Protein AF-A0A2H6GJG3-F1 (afdb_mo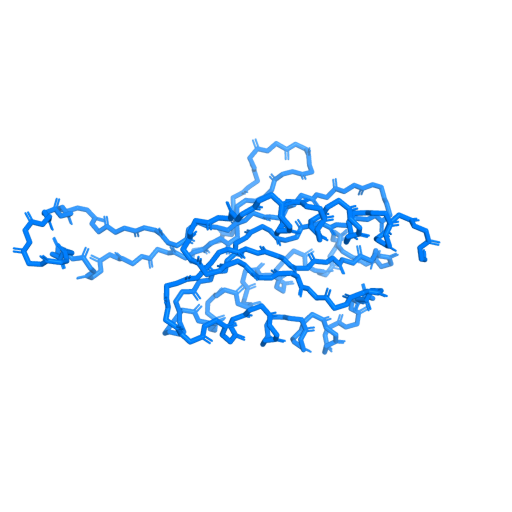nomer)

Sequence (133 aa):
MSTVNMAPGLHWVGALDPDLRTFDLIMNAPHGTTYNSYLVEGKKECALIETVKAGFTESYMENLSSLATIKLRGKKAVVFGSYGWSGEAVKLVEERLKGIKIKIPAEGFRAQLFPTEADLENCRELGAKLVEA

pLDDT: mean 89.77, std 7.45, range [55.19, 97.0]

Structure (mmCIF, N/CA/C/O backbone):
data_AF-A0A2H6GJG3-F1
#
_entry.id   AF-A0A2H6GJG3-F1
#
loop_
_atom_site.group_PDB
_atom_site.id
_atom_site.type_symbol
_atom_site.label_atom_id
_atom_site.label_alt_id
_atom_site.label_comp_id
_atom_site.label_asym_id
_atom_site.label_entity_id
_atom_site.label_seq_id
_atom_site.pdbx_PDB_ins_code
_atom_site.Cartn_x
_atom_site.Cartn_y
_atom_site.Cartn_z
_atom_site.occupancy
_atom_site.B_iso_or_equiv
_atom_site.auth_seq_id
_atom_site.auth_comp_id
_atom_site.auth_asym_id
_atom_site.auth_atom_id
_atom_site.pdbx_PDB_model_num
ATOM 1 N N . MET A 1 1 ? -7.347 1.693 -15.188 1.00 55.19 1 MET A N 1
ATOM 2 C CA . MET A 1 1 ? -8.108 0.443 -14.958 1.00 55.19 1 MET A CA 1
ATOM 3 C C . MET A 1 1 ? -8.621 0.475 -13.539 1.00 55.19 1 MET A C 1
ATOM 5 O O . MET A 1 1 ? -7.872 0.889 -12.670 1.00 55.19 1 MET A O 1
ATOM 9 N N . SER A 1 2 ? -9.877 0.085 -13.340 1.00 71.19 2 SER A N 1
ATOM 10 C CA . SER A 1 2 ? -10.540 0.038 -12.039 1.00 71.19 2 SER A CA 1
ATOM 11 C C . SER A 1 2 ? -9.918 -1.022 -11.131 1.00 71.19 2 SER A C 1
ATOM 13 O O . SER A 1 2 ? -9.499 -2.078 -11.603 1.00 71.19 2 SER A O 1
ATOM 15 N N . THR A 1 3 ? -9.908 -0.742 -9.833 1.00 86.56 3 THR A N 1
ATOM 16 C CA . THR A 1 3 ? -9.592 -1.697 -8.764 1.00 86.56 3 THR A CA 1
ATOM 17 C C . THR A 1 3 ? -10.301 -3.041 -8.963 1.00 86.56 3 THR A C 1
ATOM 19 O O . THR A 1 3 ? -11.403 -3.105 -9.515 1.00 86.56 3 THR A O 1
ATOM 22 N N . VAL A 1 4 ? -9.681 -4.134 -8.510 1.00 92.12 4 VAL A N 1
ATOM 23 C CA . VAL A 1 4 ? -10.273 -5.480 -8.608 1.00 92.12 4 VAL A CA 1
ATOM 24 C C . VAL A 1 4 ? -10.739 -5.921 -7.229 1.00 92.12 4 VAL A C 1
ATOM 26 O O . VAL A 1 4 ? -9.959 -5.977 -6.281 1.00 92.12 4 VAL A O 1
ATOM 29 N N . ASN A 1 5 ? -12.025 -6.244 -7.112 1.00 92.38 5 ASN A N 1
ATOM 30 C CA . ASN A 1 5 ? -12.601 -6.814 -5.899 1.00 92.38 5 ASN A CA 1
ATOM 31 C C . ASN A 1 5 ? -12.369 -8.330 -5.922 1.00 92.38 5 ASN A C 1
ATOM 33 O O . ASN A 1 5 ? -13.032 -9.046 -6.669 1.00 92.38 5 ASN A O 1
ATOM 37 N N . MET A 1 6 ? -11.368 -8.791 -5.174 1.00 93.25 6 MET A N 1
ATOM 38 C CA . MET A 1 6 ? -10.905 -10.181 -5.230 1.00 93.25 6 MET A CA 1
ATOM 39 C C . MET A 1 6 ? -11.753 -11.085 -4.340 1.00 93.25 6 MET A C 1
ATOM 41 O O . MET A 1 6 ? -12.067 -12.213 -4.707 1.00 93.25 6 MET A O 1
ATOM 45 N N . ALA A 1 7 ? -12.111 -10.579 -3.163 1.00 94.19 7 ALA A N 1
ATOM 46 C CA . ALA A 1 7 ? -12.947 -11.252 -2.182 1.00 94.19 7 ALA A CA 1
ATOM 47 C C . ALA A 1 7 ? -13.572 -10.207 -1.240 1.00 94.19 7 ALA A C 1
ATOM 49 O O . ALA A 1 7 ? -13.130 -9.053 -1.224 1.00 94.19 7 ALA A O 1
ATOM 50 N N . PRO A 1 8 ? -14.572 -10.573 -0.417 1.00 91.44 8 PRO A N 1
ATOM 51 C CA . PRO A 1 8 ? -15.077 -9.682 0.620 1.00 91.44 8 PRO A CA 1
ATOM 52 C C . PRO A 1 8 ? -13.944 -9.145 1.507 1.00 91.44 8 PRO A C 1
ATOM 54 O O . PRO A 1 8 ? -13.288 -9.900 2.217 1.00 91.44 8 PRO A O 1
ATOM 57 N N . GLY A 1 9 ? -13.720 -7.831 1.440 1.00 91.50 9 GLY A N 1
ATOM 58 C CA . GLY A 1 9 ? -12.680 -7.136 2.198 1.00 91.50 9 GLY A CA 1
ATOM 59 C C . GLY A 1 9 ? -11.261 -7.256 1.630 1.00 91.50 9 GLY A C 1
ATOM 60 O O . GLY A 1 9 ? -10.318 -6.851 2.300 1.00 91.50 9 GLY A O 1
ATOM 61 N N . LEU A 1 10 ? -11.081 -7.782 0.415 1.00 94.19 10 LEU A N 1
ATOM 62 C CA . LEU A 1 10 ? -9.785 -7.852 -0.262 1.00 94.19 10 LEU A CA 1
ATOM 63 C C . LEU A 1 10 ? -9.873 -7.225 -1.652 1.00 94.19 10 LEU A C 1
ATOM 65 O O . LEU A 1 10 ? -10.602 -7.699 -2.530 1.00 94.19 10 LEU A O 1
ATOM 69 N N . HIS A 1 11 ? -9.077 -6.183 -1.862 1.00 93.81 11 HIS A N 1
ATOM 70 C CA . HIS A 1 11 ? -9.074 -5.409 -3.093 1.00 93.81 11 HIS A CA 1
ATOM 71 C C . HIS A 1 11 ? -7.656 -5.270 -3.639 1.00 93.81 11 HIS A C 1
ATOM 73 O O . HIS A 1 11 ? -6.759 -4.850 -2.914 1.00 93.81 11 HIS A O 1
ATOM 79 N N . TRP A 1 12 ? -7.459 -5.552 -4.925 1.00 94.88 12 TRP A N 1
ATOM 80 C CA . TRP A 1 12 ? -6.248 -5.137 -5.627 1.00 94.88 12 TRP A CA 1
ATOM 81 C C . TRP A 1 12 ? -6.393 -3.678 -6.060 1.00 94.88 12 TRP A C 1
ATOM 83 O O . TRP A 1 12 ? -7.383 -3.295 -6.695 1.00 94.88 12 TRP A O 1
ATOM 93 N N . VAL A 1 13 ? -5.400 -2.875 -5.698 1.00 93.81 13 VAL A N 1
ATOM 94 C CA . VAL A 1 13 ? -5.337 -1.425 -5.934 1.00 93.81 13 VAL A CA 1
ATOM 95 C C . VAL A 1 13 ? -4.072 -1.005 -6.674 1.00 93.81 13 VAL A C 1
ATOM 97 O O . VAL A 1 13 ? -3.861 0.185 -6.869 1.00 93.81 13 VAL A O 1
ATOM 100 N N . GLY A 1 14 ? -3.252 -1.972 -7.088 1.00 94.31 14 GLY A N 1
ATOM 101 C CA . GLY A 1 14 ? -1.972 -1.754 -7.750 1.00 94.31 14 GLY A CA 1
ATOM 102 C C . GLY A 1 14 ? -2.051 -1.069 -9.117 1.00 94.31 14 GLY A C 1
ATOM 103 O O . GLY A 1 14 ? -3.078 -0.534 -9.536 1.00 94.31 14 GLY A O 1
ATOM 104 N N . ALA A 1 15 ? -0.929 -1.097 -9.829 1.00 94.25 15 ALA A N 1
ATOM 105 C CA . ALA A 1 15 ? -0.796 -0.495 -11.150 1.00 94.25 15 ALA A CA 1
ATOM 106 C C . ALA A 1 15 ? -0.237 -1.494 -12.166 1.00 94.25 15 ALA A C 1
ATOM 108 O O . ALA A 1 15 ? 0.575 -2.356 -11.829 1.00 94.25 15 ALA A O 1
ATOM 109 N N . LEU A 1 16 ? -0.664 -1.354 -13.420 1.00 92.62 16 LEU A N 1
ATOM 110 C CA . LEU A 1 16 ? -0.104 -2.097 -14.546 1.00 92.62 16 LEU A CA 1
ATOM 111 C C . LEU A 1 16 ? 1.019 -1.282 -15.181 1.00 92.62 16 LEU A C 1
ATOM 113 O O . LEU A 1 16 ? 0.817 -0.104 -15.462 1.00 92.62 16 LEU A O 1
ATOM 117 N N . ASP A 1 17 ? 2.145 -1.927 -15.465 1.00 93.06 17 ASP A N 1
ATOM 118 C CA . ASP A 1 17 ? 3.256 -1.374 -16.238 1.00 93.06 17 ASP A CA 1
ATOM 119 C C . ASP A 1 17 ? 3.441 -2.215 -17.512 1.00 93.06 17 ASP A C 1
ATOM 121 O O . ASP A 1 17 ? 4.257 -3.145 -17.546 1.00 93.06 17 ASP A O 1
ATOM 125 N N . PRO A 1 18 ? 2.633 -1.960 -18.560 1.00 91.31 18 PRO A N 1
ATOM 126 C CA . PRO A 1 18 ? 2.770 -2.668 -19.823 1.00 91.31 18 PRO A CA 1
ATOM 127 C C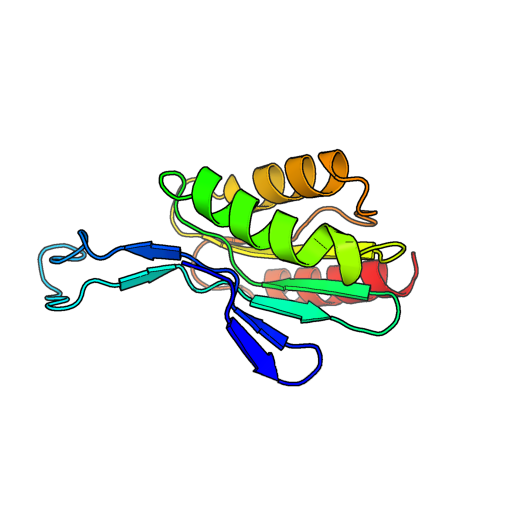 . PRO A 1 18 ? 4.072 -2.296 -20.542 1.00 91.31 18 PRO A C 1
ATOM 129 O O . PRO A 1 18 ? 4.530 -3.060 -21.379 1.00 91.31 18 PRO A O 1
ATOM 132 N N . ASP A 1 19 ? 4.693 -1.161 -20.240 1.00 90.62 19 ASP A N 1
ATOM 133 C CA . ASP A 1 19 ? 5.850 -0.685 -21.000 1.00 90.62 19 ASP A CA 1
ATOM 134 C C . ASP A 1 19 ? 7.163 -1.306 -20.508 1.00 90.62 19 ASP A C 1
ATOM 136 O O . ASP A 1 19 ? 8.135 -1.400 -21.264 1.00 90.62 19 ASP A O 1
ATOM 140 N N . LEU A 1 20 ? 7.189 -1.826 -19.278 1.00 88.44 20 LEU A N 1
ATOM 141 C CA . LEU A 1 20 ? 8.320 -2.580 -18.748 1.00 88.44 20 LEU A CA 1
ATOM 142 C C . LEU A 1 20 ? 8.407 -3.986 -19.362 1.00 88.44 20 LEU A C 1
ATOM 144 O O . LEU A 1 20 ? 8.018 -4.983 -18.757 1.00 88.44 20 LEU A O 1
ATOM 148 N N . ARG A 1 21 ? 8.940 -4.061 -20.585 1.00 85.25 21 ARG A N 1
ATOM 149 C CA . ARG A 1 21 ? 9.138 -5.313 -21.340 1.00 85.25 21 ARG A CA 1
ATOM 150 C C . ARG A 1 21 ? 10.465 -6.013 -21.052 1.00 85.25 21 ARG A C 1
ATOM 152 O O . ARG A 1 21 ? 10.567 -7.221 -21.245 1.00 85.25 21 ARG A O 1
ATOM 159 N N . THR A 1 22 ? 11.454 -5.272 -20.562 1.00 81.62 22 THR A N 1
ATOM 160 C CA . THR A 1 22 ? 12.766 -5.803 -20.179 1.00 81.62 22 THR A CA 1
ATOM 161 C C . THR A 1 22 ? 13.106 -5.309 -18.782 1.00 81.62 22 THR A C 1
ATOM 163 O O . THR A 1 22 ? 13.235 -4.105 -18.566 1.00 81.62 22 THR A O 1
ATOM 166 N N . PHE A 1 23 ? 13.252 -6.231 -17.836 1.00 75.75 23 PHE A N 1
ATOM 167 C CA . PHE A 1 23 ? 13.629 -5.944 -16.454 1.00 75.75 23 PHE A CA 1
ATOM 168 C C . PHE A 1 23 ? 15.066 -6.421 -16.202 1.00 75.75 23 PHE A C 1
ATOM 170 O O . PHE A 1 23 ? 15.441 -7.513 -16.630 1.00 75.75 23 PHE A O 1
ATOM 177 N N . ASP A 1 24 ? 15.884 -5.584 -15.559 1.00 73.12 24 ASP A N 1
ATOM 178 C CA . ASP A 1 24 ? 17.305 -5.836 -15.260 1.00 73.12 24 ASP A CA 1
ATOM 179 C C . ASP A 1 24 ? 18.135 -6.386 -16.439 1.00 73.12 24 ASP A C 1
ATOM 181 O O . ASP A 1 24 ? 19.036 -7.198 -16.257 1.00 73.12 24 ASP A O 1
ATOM 185 N N . LEU A 1 25 ? 17.835 -5.949 -17.671 1.00 73.75 25 LEU A N 1
ATOM 186 C CA . LEU A 1 25 ? 18.494 -6.336 -18.937 1.00 73.75 25 LEU A CA 1
ATOM 187 C C . LEU A 1 25 ? 18.425 -7.827 -19.324 1.00 73.75 25 LEU A C 1
ATOM 189 O O . LEU A 1 25 ? 18.698 -8.154 -20.477 1.00 73.75 25 LEU A O 1
ATOM 193 N N . ILE A 1 26 ? 18.049 -8.719 -18.409 1.00 81.75 26 ILE A N 1
ATOM 194 C CA . ILE A 1 26 ? 18.060 -10.175 -18.613 1.00 81.75 26 ILE A CA 1
ATOM 195 C C . ILE A 1 26 ? 16.664 -10.798 -18.577 1.00 81.75 26 ILE A C 1
ATOM 197 O O . ILE A 1 26 ? 16.462 -11.872 -19.140 1.00 81.75 26 ILE A O 1
ATOM 201 N N . MET A 1 27 ? 15.690 -10.148 -17.932 1.00 81.31 27 MET A N 1
ATOM 202 C CA . MET A 1 27 ? 14.344 -10.696 -17.782 1.00 81.31 27 MET A CA 1
ATOM 203 C C . MET A 1 27 ? 13.404 -10.115 -18.834 1.00 81.31 27 MET A C 1
ATOM 205 O O . MET A 1 27 ? 13.170 -8.908 -18.884 1.00 81.31 27 MET A O 1
ATOM 209 N N . ASN A 1 28 ? 12.844 -10.995 -19.663 1.00 87.50 28 ASN A N 1
ATOM 210 C CA . ASN A 1 28 ? 11.837 -10.643 -20.658 1.00 87.50 28 ASN A CA 1
ATOM 211 C C . ASN A 1 28 ? 10.432 -10.754 -20.049 1.00 87.50 28 ASN A C 1
ATOM 213 O O . ASN A 1 28 ? 10.031 -11.821 -19.584 1.00 87.50 28 ASN A O 1
ATOM 217 N N . ALA A 1 29 ? 9.684 -9.656 -20.089 1.00 87.19 29 ALA A N 1
ATOM 218 C CA . ALA A 1 29 ? 8.299 -9.551 -19.658 1.00 87.19 29 ALA A CA 1
ATOM 219 C C . ALA A 1 29 ? 7.423 -9.205 -20.880 1.00 87.19 29 ALA A C 1
ATOM 221 O O . ALA A 1 29 ? 7.042 -8.046 -21.065 1.00 87.19 29 ALA A O 1
ATOM 222 N N . PRO A 1 30 ? 7.071 -10.184 -21.740 1.00 87.81 30 PRO A N 1
ATOM 223 C CA . PRO A 1 30 ? 6.395 -9.921 -23.018 1.00 87.81 30 PRO A CA 1
ATOM 224 C C . PRO A 1 30 ? 5.033 -9.227 -22.858 1.00 87.81 30 PRO A C 1
ATOM 226 O O . PRO A 1 30 ? 4.573 -8.543 -23.770 1.00 87.81 30 PRO A O 1
ATOM 229 N N . HIS A 1 31 ? 4.409 -9.364 -21.684 1.00 89.75 31 HIS A N 1
ATOM 230 C CA . HIS A 1 31 ? 3.142 -8.724 -21.324 1.00 89.75 31 HIS A CA 1
ATOM 231 C C . HIS A 1 31 ? 3.289 -7.603 -20.288 1.00 89.75 31 HIS A C 1
ATOM 233 O O . HIS A 1 31 ? 2.292 -7.002 -19.892 1.00 89.75 31 HIS A O 1
ATOM 239 N N . GLY A 1 32 ? 4.525 -7.210 -19.965 1.00 90.94 32 GLY A N 1
ATOM 240 C CA . GLY A 1 32 ? 4.814 -6.173 -18.982 1.00 90.94 32 GLY A CA 1
ATOM 241 C C . GLY A 1 32 ? 4.753 -6.737 -17.570 1.00 90.94 32 GLY A C 1
ATOM 242 O O . GLY A 1 32 ? 4.800 -7.954 -17.376 1.00 90.94 32 GLY A O 1
ATOM 243 N N . THR A 1 33 ? 4.637 -5.855 -16.584 1.00 92.06 33 THR A N 1
ATOM 244 C CA . THR A 1 33 ? 4.534 -6.245 -15.177 1.00 92.06 33 THR A CA 1
ATOM 245 C C . THR A 1 33 ? 3.428 -5.485 -14.454 1.00 92.06 33 THR A C 1
ATOM 247 O O . THR A 1 33 ? 2.704 -4.666 -15.023 1.00 92.06 33 THR A O 1
ATOM 250 N N . THR A 1 34 ? 3.294 -5.767 -13.167 1.00 92.81 34 THR A N 1
ATOM 251 C CA . THR A 1 34 ? 2.376 -5.096 -12.258 1.00 92.81 34 THR A CA 1
ATOM 252 C C . THR A 1 34 ? 3.112 -4.677 -10.999 1.00 92.81 34 THR A C 1
ATOM 254 O O . THR A 1 34 ? 3.863 -5.469 -10.428 1.00 92.81 34 THR A O 1
ATOM 257 N N . TYR A 1 35 ? 2.816 -3.484 -10.502 1.00 93.12 35 TYR A N 1
ATOM 258 C CA . TYR A 1 35 ? 3.101 -3.118 -9.122 1.00 93.12 35 TYR A CA 1
ATOM 259 C C . TYR A 1 35 ? 1.911 -3.541 -8.272 1.00 93.12 35 TYR A C 1
ATOM 261 O O . TYR A 1 35 ? 0.896 -2.844 -8.224 1.00 93.12 35 TYR A O 1
ATOM 269 N N . ASN A 1 36 ? 2.003 -4.727 -7.675 1.00 94.31 36 ASN A N 1
ATOM 270 C CA . ASN A 1 36 ? 0.913 -5.278 -6.886 1.00 94.31 36 ASN A CA 1
ATOM 271 C C . ASN A 1 36 ? 0.802 -4.559 -5.551 1.00 94.31 36 ASN A C 1
ATOM 273 O O . ASN A 1 36 ? 1.770 -4.464 -4.808 1.00 94.31 36 ASN A O 1
ATOM 277 N N . SER A 1 37 ? -0.405 -4.098 -5.257 1.00 95.81 37 SER A N 1
ATOM 278 C CA . SER A 1 37 ? -0.750 -3.511 -3.976 1.00 95.81 37 SER A CA 1
ATOM 279 C C . SER A 1 37 ? -2.181 -3.888 -3.629 1.00 95.81 37 SER A C 1
ATOM 281 O O . SER A 1 37 ? -3.040 -3.987 -4.517 1.00 95.81 37 SER A O 1
ATOM 283 N N . TYR A 1 38 ? -2.421 -4.135 -2.346 1.00 95.50 38 TYR A N 1
ATOM 284 C CA . TYR A 1 38 ? -3.673 -4.691 -1.858 1.00 95.50 38 TYR A CA 1
ATOM 285 C C . TYR A 1 38 ? -4.197 -3.906 -0.670 1.00 95.50 38 TYR A C 1
ATOM 287 O O . TYR A 1 38 ? -3.481 -3.657 0.295 1.00 95.50 38 TYR A O 1
ATOM 295 N N . LEU A 1 39 ? -5.483 -3.585 -0.714 1.00 94.19 39 LEU A N 1
ATOM 296 C CA . LEU A 1 39 ? -6.218 -3.088 0.432 1.00 94.19 39 LEU A CA 1
ATOM 297 C C . LEU A 1 39 ? -6.948 -4.260 1.090 1.00 94.19 39 LEU A C 1
ATOM 299 O O . LEU A 1 39 ? -7.842 -4.865 0.490 1.00 94.19 39 LEU A O 1
ATOM 303 N N . VAL A 1 40 ? -6.587 -4.532 2.340 1.00 94.50 40 VAL A N 1
ATOM 304 C CA . VAL A 1 40 ? -7.301 -5.451 3.225 1.00 94.50 40 VAL A CA 1
ATOM 305 C C . VAL A 1 40 ? -8.192 -4.632 4.149 1.00 94.50 40 VAL A C 1
ATOM 307 O O . VAL A 1 40 ? -7.720 -3.798 4.919 1.00 94.50 40 VAL A O 1
ATOM 310 N N . GLU A 1 41 ? -9.494 -4.860 4.058 1.00 92.06 41 GLU A N 1
ATOM 311 C CA . GLU A 1 41 ? -10.535 -4.157 4.794 1.00 92.06 41 GLU A CA 1
ATOM 312 C C . GLU A 1 41 ? -11.065 -5.042 5.932 1.00 92.06 41 GLU A C 1
ATOM 314 O O . GLU A 1 41 ? -11.707 -6.069 5.711 1.00 92.06 41 GLU A O 1
ATOM 319 N N . GLY A 1 42 ? -10.839 -4.603 7.168 1.00 90.25 42 GLY A N 1
ATOM 320 C CA . GLY A 1 42 ? -11.494 -5.113 8.368 1.00 90.25 42 GLY A CA 1
ATOM 321 C C . GLY A 1 42 ? -12.770 -4.337 8.705 1.00 90.25 42 GLY A C 1
ATOM 322 O O . GLY A 1 42 ? -13.272 -3.524 7.927 1.00 90.25 42 GLY A O 1
ATOM 323 N N . LYS A 1 43 ? -13.324 -4.558 9.903 1.00 88.94 43 LYS A N 1
ATOM 324 C CA . LYS A 1 43 ? -14.551 -3.862 10.341 1.00 88.94 43 LYS A CA 1
ATOM 325 C C . LYS A 1 43 ? -14.308 -2.370 10.589 1.00 88.94 43 LYS A C 1
ATOM 327 O O . LYS A 1 43 ? -15.092 -1.553 10.111 1.00 88.94 43 LYS A O 1
ATOM 332 N N . LYS A 1 44 ? -13.240 -2.027 11.314 1.00 90.88 44 LYS A N 1
ATOM 333 C CA . LYS A 1 44 ? -12.856 -0.642 11.649 1.00 90.88 44 LYS A CA 1
ATOM 334 C C . LYS A 1 44 ? -11.462 -0.277 11.127 1.00 90.88 44 LYS A C 1
ATOM 336 O O . LYS A 1 44 ? -11.152 0.900 10.963 1.00 90.88 44 LYS A O 1
ATOM 341 N N . GLU A 1 45 ? -10.649 -1.285 10.855 1.00 93.69 45 GLU A N 1
ATOM 342 C CA . GLU A 1 45 ? -9.258 -1.201 10.436 1.00 93.69 45 GLU A CA 1
ATOM 343 C C . GLU A 1 45 ? -9.115 -1.525 8.953 1.00 93.69 45 GLU A C 1
ATOM 345 O O . GLU A 1 45 ? -9.874 -2.321 8.402 1.00 93.69 45 GLU A O 1
ATOM 350 N N . CYS A 1 46 ? -8.110 -0.948 8.312 1.00 94.25 46 CYS A N 1
ATOM 351 C CA . CYS A 1 46 ? -7.670 -1.302 6.973 1.00 94.25 46 CYS A CA 1
ATOM 352 C C . CYS A 1 46 ? -6.143 -1.371 6.934 1.00 94.25 46 CYS A C 1
ATOM 354 O O . CYS A 1 46 ? -5.457 -0.646 7.654 1.00 94.25 46 CYS A O 1
ATOM 356 N N . ALA A 1 47 ? -5.610 -2.219 6.068 1.00 95.19 47 ALA A N 1
ATOM 357 C CA . ALA A 1 47 ? -4.181 -2.324 5.832 1.00 95.19 47 ALA A CA 1
ATOM 358 C C . ALA A 1 47 ? -3.918 -2.244 4.330 1.00 95.19 47 ALA A C 1
ATOM 360 O O . ALA A 1 47 ? -4.529 -2.977 3.550 1.00 95.19 47 ALA A O 1
ATOM 361 N N . LEU A 1 48 ? -3.039 -1.328 3.935 1.00 95.69 48 LEU A N 1
ATOM 362 C CA . LEU A 1 48 ? -2.588 -1.176 2.561 1.00 95.69 48 LEU A CA 1
ATOM 363 C C . LEU A 1 48 ? -1.202 -1.803 2.431 1.00 95.69 48 LEU A C 1
ATOM 365 O O . LEU A 1 48 ? -0.244 -1.334 3.045 1.00 95.69 48 LEU A O 1
ATOM 369 N N . ILE A 1 49 ? -1.147 -2.889 1.668 1.00 96.62 49 ILE A N 1
ATOM 370 C CA . ILE A 1 49 ? 0.021 -3.741 1.480 1.00 96.62 49 ILE A CA 1
ATOM 371 C C . ILE A 1 49 ? 0.693 -3.350 0.175 1.00 96.62 49 ILE A C 1
ATOM 373 O O . ILE A 1 49 ? 0.041 -3.372 -0.870 1.00 96.62 49 ILE A O 1
ATOM 377 N N . GLU A 1 50 ? 1.993 -3.083 0.242 1.00 95.25 50 GLU A N 1
ATOM 378 C CA . GLU A 1 50 ? 2.831 -2.669 -0.880 1.00 95.25 50 GLU A CA 1
ATOM 379 C C . GLU A 1 50 ? 2.399 -1.345 -1.529 1.00 95.25 50 GLU A C 1
ATOM 381 O O . GLU A 1 50 ? 1.300 -0.817 -1.333 1.00 95.25 50 GLU A O 1
ATOM 386 N N . THR A 1 51 ? 3.313 -0.770 -2.306 1.00 93.44 51 THR A N 1
ATOM 387 C CA . THR A 1 51 ? 3.097 0.493 -3.022 1.00 93.44 51 THR A CA 1
ATOM 388 C C . THR A 1 51 ? 3.548 0.372 -4.474 1.00 93.44 51 THR A C 1
ATOM 390 O O . THR A 1 51 ? 4.099 -0.646 -4.891 1.00 93.44 51 THR A O 1
ATOM 393 N N . VAL A 1 52 ? 3.292 1.406 -5.275 1.00 93.44 52 VAL A N 1
ATOM 394 C CA . VAL A 1 52 ? 3.665 1.420 -6.692 1.00 93.44 52 VAL A CA 1
ATOM 395 C C . VAL A 1 52 ? 4.927 2.241 -6.940 1.00 93.44 52 VAL A C 1
ATOM 397 O O . VAL A 1 52 ? 5.285 3.125 -6.161 1.00 93.44 52 VAL A O 1
ATOM 400 N N . LYS A 1 53 ? 5.592 1.990 -8.071 1.00 91.19 53 LYS A N 1
ATOM 401 C CA . LYS A 1 53 ? 6.680 2.850 -8.555 1.00 91.19 53 LYS A CA 1
ATOM 402 C C . LYS A 1 53 ? 6.183 4.287 -8.734 1.00 91.19 53 LYS A C 1
ATOM 404 O O . LYS A 1 53 ? 5.074 4.500 -9.210 1.00 91.19 53 LYS A O 1
ATOM 409 N N . ALA A 1 54 ? 7.042 5.265 -8.438 1.00 88.56 54 ALA A N 1
ATOM 410 C CA . ALA A 1 54 ? 6.701 6.692 -8.413 1.00 88.56 54 ALA A CA 1
ATOM 411 C C . ALA A 1 54 ? 5.930 7.195 -9.653 1.00 88.56 54 ALA A C 1
ATOM 413 O O . ALA A 1 54 ? 4.977 7.959 -9.509 1.00 88.56 54 ALA A 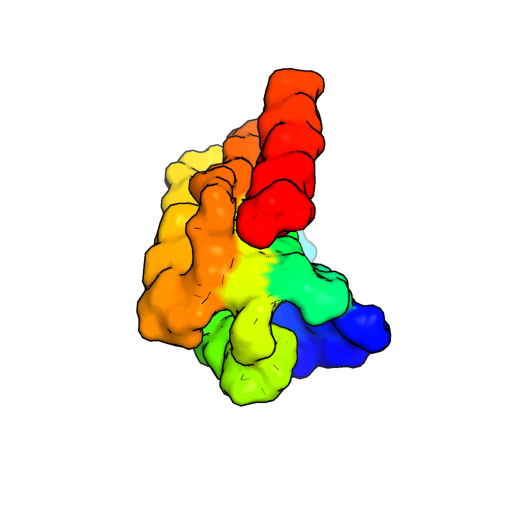O 1
ATOM 414 N N . GLY A 1 55 ? 6.275 6.719 -10.856 1.00 89.75 55 GLY A N 1
ATOM 415 C CA . GLY A 1 55 ? 5.581 7.082 -12.102 1.00 89.75 55 GLY A CA 1
ATOM 416 C C . GLY A 1 55 ? 4.106 6.659 -12.182 1.00 89.75 55 GLY A C 1
ATOM 417 O O . GLY A 1 55 ? 3.378 7.166 -13.025 1.00 89.75 55 GLY A O 1
ATOM 418 N N . PHE A 1 56 ? 3.647 5.776 -11.292 1.00 91.88 56 PHE A N 1
ATOM 419 C CA . PHE A 1 56 ? 2.272 5.270 -11.225 1.00 91.88 56 PHE A CA 1
ATOM 420 C C . PHE A 1 56 ? 1.476 5.859 -10.052 1.00 91.88 56 PHE A C 1
ATOM 422 O O . PHE A 1 56 ? 0.367 5.414 -9.771 1.00 91.88 56 PHE A O 1
ATOM 429 N N . THR A 1 57 ? 2.023 6.860 -9.355 1.00 88.56 57 THR A N 1
ATOM 430 C CA . THR A 1 57 ? 1.399 7.440 -8.155 1.00 88.56 57 THR A CA 1
ATOM 431 C C . THR A 1 57 ? -0.004 7.977 -8.427 1.00 88.56 57 THR A C 1
ATOM 433 O O . THR A 1 57 ? -0.912 7.712 -7.649 1.00 88.56 57 THR A O 1
ATOM 436 N N . GLU A 1 58 ? -0.212 8.703 -9.526 1.00 88.88 58 GLU A N 1
ATOM 437 C CA . GLU A 1 58 ? -1.517 9.316 -9.810 1.00 88.88 58 GLU A CA 1
ATOM 438 C C . GLU A 1 58 ? -2.602 8.258 -10.075 1.00 88.88 58 GLU A C 1
ATOM 440 O O . GLU A 1 58 ? -3.640 8.273 -9.417 1.00 88.88 58 GLU A O 1
ATOM 445 N N . SER A 1 59 ? -2.334 7.258 -10.925 1.00 90.31 59 SER A N 1
ATOM 446 C CA . SER A 1 59 ? -3.290 6.166 -11.178 1.00 90.31 59 SER A CA 1
ATOM 447 C C . SER A 1 59 ? -3.556 5.318 -9.929 1.00 90.31 59 SER A C 1
ATOM 449 O O . SER A 1 59 ? -4.680 4.878 -9.684 1.00 90.31 59 SER A O 1
ATOM 451 N N . TYR A 1 60 ? -2.541 5.136 -9.088 1.00 91.12 60 TYR A N 1
ATOM 452 C CA . TYR A 1 60 ? -2.685 4.482 -7.794 1.00 91.12 60 TYR A CA 1
ATOM 453 C C . TYR A 1 60 ? -3.568 5.283 -6.827 1.00 91.12 60 TYR A C 1
ATOM 455 O O . TYR A 1 60 ? -4.419 4.720 -6.136 1.00 91.12 60 TYR A O 1
ATOM 463 N N . MET A 1 61 ? -3.438 6.610 -6.816 1.00 87.94 61 MET A N 1
ATOM 464 C CA . MET A 1 61 ? -4.288 7.475 -6.003 1.00 87.94 61 MET A CA 1
ATOM 465 C C . MET A 1 61 ? -5.736 7.517 -6.493 1.00 87.94 61 MET A C 1
ATOM 467 O O . MET A 1 61 ? -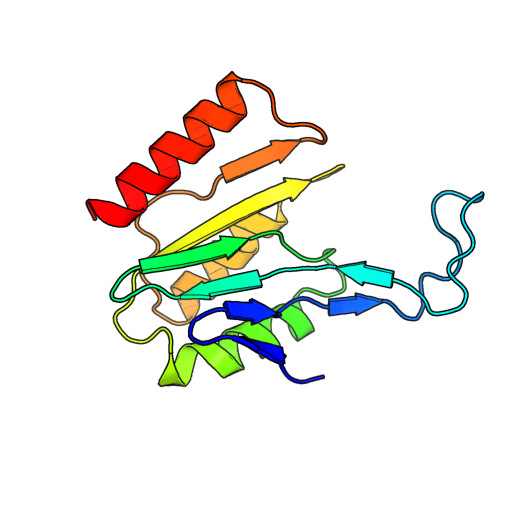6.654 7.553 -5.667 1.00 87.94 61 MET A O 1
ATOM 471 N N . GLU A 1 62 ? -5.96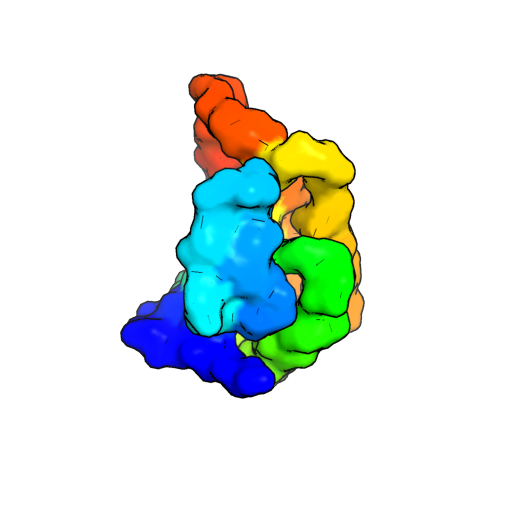5 7.469 -7.805 1.00 89.31 62 GLU A N 1
ATOM 472 C CA . GLU A 1 62 ? -7.302 7.303 -8.386 1.00 89.31 62 GLU A CA 1
ATOM 473 C C . GLU A 1 62 ? -7.942 5.987 -7.920 1.00 89.31 62 GLU A C 1
ATOM 475 O O . GLU A 1 62 ? -9.086 5.981 -7.451 1.00 89.31 62 GLU A O 1
ATOM 480 N N . ASN A 1 63 ? -7.179 4.888 -7.945 1.00 90.12 63 ASN A N 1
ATOM 481 C CA . ASN A 1 63 ? -7.619 3.584 -7.448 1.00 90.12 63 ASN A CA 1
ATOM 482 C C . ASN A 1 63 ? -8.023 3.641 -5.969 1.00 90.12 63 ASN A C 1
ATOM 484 O O . ASN A 1 63 ? -9.129 3.223 -5.617 1.00 90.12 63 ASN A O 1
ATOM 488 N N . LEU A 1 64 ? -7.176 4.204 -5.103 1.00 87.81 64 LEU A N 1
ATOM 489 C CA . LEU A 1 64 ? -7.479 4.348 -3.675 1.00 87.81 64 LEU A CA 1
ATOM 490 C C . LEU A 1 64 ? -8.704 5.239 -3.433 1.00 87.81 64 LEU A C 1
ATOM 492 O O . LEU A 1 64 ? -9.571 4.895 -2.628 1.00 87.81 64 LEU A O 1
ATOM 496 N N . SER A 1 65 ? -8.821 6.347 -4.165 1.00 85.50 65 SER A N 1
ATOM 497 C CA . SER A 1 65 ? -9.948 7.282 -4.044 1.00 85.50 65 SER A CA 1
ATOM 498 C C . SER A 1 65 ? -11.277 6.644 -4.457 1.00 85.50 65 SER A C 1
ATOM 500 O O . SER A 1 65 ? -12.307 6.889 -3.820 1.00 85.50 65 SER A O 1
ATOM 502 N N . SER A 1 66 ? -11.253 5.767 -5.468 1.00 85.56 66 SER A N 1
ATOM 503 C CA . SER A 1 66 ? -12.431 5.005 -5.903 1.00 85.56 66 SER A CA 1
ATOM 504 C C . SER A 1 66 ? -12.977 4.068 -4.818 1.00 85.56 66 SER A C 1
ATOM 506 O O . SER A 1 66 ? -14.181 3.825 -4.764 1.00 85.56 66 SER A O 1
ATOM 508 N N . LEU A 1 67 ? -12.116 3.581 -3.916 1.00 77.31 67 LEU A N 1
ATOM 509 C CA . LEU A 1 67 ? -12.514 2.747 -2.778 1.00 77.31 67 LEU A CA 1
ATOM 510 C C . LEU A 1 67 ? -12.863 3.585 -1.543 1.00 77.31 67 LEU A C 1
ATOM 512 O O . LEU A 1 67 ? -13.758 3.228 -0.772 1.00 77.31 67 LEU A O 1
ATOM 516 N N . ALA A 1 68 ? -12.186 4.718 -1.353 1.00 69.38 68 ALA A N 1
ATOM 517 C CA . ALA A 1 68 ? -12.282 5.512 -0.135 1.00 69.38 68 ALA A CA 1
ATOM 518 C C . ALA A 1 68 ? -13.676 6.096 0.130 1.00 69.38 68 ALA A C 1
ATOM 520 O O . ALA A 1 68 ? -14.094 6.193 1.285 1.00 69.38 68 ALA A O 1
ATOM 521 N N . THR A 1 69 ? -14.417 6.445 -0.921 1.00 63.91 69 THR A N 1
ATOM 522 C CA . THR A 1 69 ? -15.705 7.149 -0.810 1.00 63.91 69 THR A CA 1
ATOM 523 C C . THR A 1 69 ? -16.828 6.317 -0.183 1.00 63.91 69 THR A C 1
ATOM 525 O O . THR A 1 69 ? -17.743 6.898 0.400 1.00 63.91 69 THR A O 1
ATOM 528 N N . ILE A 1 70 ? -16.752 4.981 -0.224 1.00 62.72 70 ILE A N 1
ATOM 529 C CA . ILE A 1 70 ? -17.789 4.098 0.345 1.00 62.72 70 ILE A CA 1
ATOM 530 C C . ILE A 1 70 ? -17.212 3.128 1.385 1.00 62.72 70 ILE A C 1
ATOM 532 O O . ILE A 1 70 ? -17.852 2.882 2.406 1.00 62.72 70 ILE A O 1
ATOM 536 N N . LYS A 1 71 ? -16.002 2.597 1.168 1.00 68.75 71 LYS A N 1
ATOM 537 C CA . LYS A 1 71 ? -15.448 1.484 1.962 1.00 68.75 71 LYS A CA 1
ATOM 538 C C . LYS A 1 71 ? -14.624 1.924 3.169 1.00 68.75 71 LYS A C 1
ATOM 540 O O . LYS A 1 71 ? -14.662 1.289 4.218 1.00 68.75 71 LYS A O 1
ATOM 545 N N . LEU A 1 72 ? -13.885 3.023 3.030 1.00 74.56 72 LEU A N 1
ATOM 546 C CA . LEU A 1 72 ? -12.915 3.472 4.040 1.00 74.56 72 LEU A CA 1
ATOM 547 C C . LEU A 1 72 ? -13.478 4.528 4.993 1.00 74.56 72 LEU A C 1
ATOM 549 O O . LEU A 1 72 ? -12.805 4.946 5.936 1.00 74.56 72 LEU A O 1
ATOM 553 N N . ARG A 1 73 ? -14.721 4.967 4.777 1.00 79.38 73 ARG A N 1
ATOM 554 C CA . ARG A 1 73 ? -15.336 6.016 5.588 1.00 79.38 73 ARG A CA 1
ATOM 555 C C . ARG A 1 73 ? -15.454 5.573 7.048 1.00 79.38 73 ARG A C 1
ATOM 557 O O . ARG A 1 73 ? -16.110 4.585 7.359 1.00 79.38 73 ARG A O 1
ATOM 564 N N . GLY A 1 74 ? -14.845 6.348 7.945 1.00 84.12 74 GLY A N 1
ATOM 565 C CA . GLY A 1 74 ? -14.841 6.069 9.385 1.00 84.12 74 GLY A CA 1
ATOM 566 C C . GLY A 1 74 ? -13.866 4.969 9.813 1.00 84.12 74 GLY A C 1
ATOM 567 O O . GLY A 1 74 ? -13.850 4.618 10.991 1.00 84.12 74 GLY A O 1
ATOM 568 N N . LYS A 1 75 ? -13.053 4.443 8.887 1.00 89.25 75 LYS A N 1
ATOM 569 C CA . LYS A 1 75 ? -12.012 3.458 9.182 1.00 89.25 75 LYS A CA 1
ATOM 570 C C . LYS A 1 75 ? -10.661 4.128 9.394 1.00 89.25 75 LYS A C 1
ATOM 572 O O . LYS A 1 75 ? -10.401 5.232 8.907 1.00 89.25 75 LYS A O 1
ATOM 577 N N . LYS A 1 76 ? -9.803 3.435 10.133 1.00 92.50 76 LYS A N 1
ATOM 578 C CA . LYS A 1 76 ? -8.382 3.757 10.283 1.00 92.50 76 LYS A CA 1
ATOM 579 C C . LYS A 1 76 ? -7.558 2.832 9.400 1.00 92.50 76 LYS A C 1
ATOM 581 O O . LYS A 1 76 ? -7.929 1.673 9.229 1.00 92.50 76 LYS A O 1
ATOM 586 N N . ALA A 1 77 ? -6.471 3.337 8.835 1.00 94.00 77 ALA A N 1
ATOM 587 C CA . ALA A 1 77 ? -5.614 2.576 7.941 1.00 94.00 77 ALA A CA 1
ATOM 588 C C . ALA A 1 77 ? -4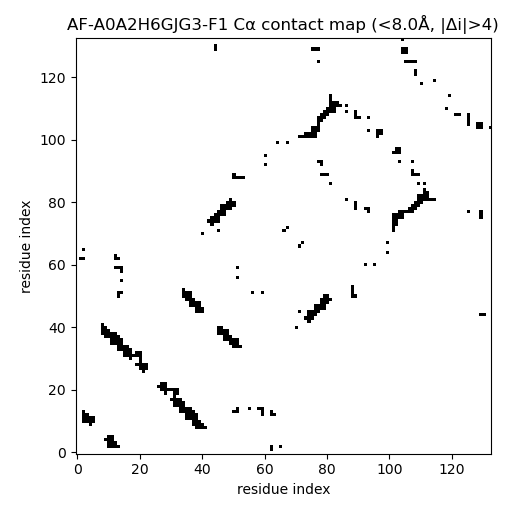.140 2.715 8.312 1.00 94.00 77 ALA A C 1
ATOM 590 O O . ALA A 1 77 ? -3.720 3.748 8.821 1.00 94.00 77 ALA A O 1
ATOM 591 N N . VAL A 1 78 ? -3.361 1.686 8.006 1.00 96.38 78 VAL A N 1
ATOM 592 C CA . VAL A 1 78 ? -1.895 1.752 7.952 1.00 96.38 78 VAL A CA 1
ATOM 593 C C . VAL A 1 78 ? -1.429 1.366 6.558 1.00 96.38 78 VAL A C 1
ATOM 595 O O . VAL A 1 78 ? -2.118 0.631 5.844 1.00 96.38 78 VAL A O 1
ATOM 598 N N . VAL A 1 79 ? -0.258 1.865 6.180 1.00 96.12 79 VAL A N 1
ATOM 599 C CA . VAL A 1 79 ? 0.406 1.544 4.917 1.00 96.12 79 VAL A CA 1
ATOM 600 C C . VAL A 1 79 ? 1.730 0.881 5.248 1.00 96.12 79 VAL A C 1
ATOM 602 O O . VAL A 1 79 ? 2.461 1.368 6.108 1.00 96.12 79 VAL A O 1
ATOM 605 N N . PHE A 1 80 ? 2.044 -0.228 4.593 1.00 96.94 80 PHE A N 1
ATOM 606 C CA . PHE A 1 80 ? 3.340 -0.869 4.759 1.00 96.94 80 PHE A CA 1
ATOM 607 C C . PHE A 1 80 ? 3.767 -1.620 3.503 1.00 96.94 80 PHE A C 1
ATOM 609 O O . PHE A 1 80 ? 2.935 -2.007 2.683 1.00 96.94 80 PHE A O 1
ATOM 616 N N . GLY A 1 81 ? 5.068 -1.838 3.344 1.00 95.44 81 GLY A N 1
ATOM 617 C CA . GLY A 1 81 ? 5.593 -2.593 2.209 1.00 95.44 81 GLY A CA 1
ATOM 618 C C . GLY A 1 81 ? 7.110 -2.648 2.169 1.00 95.44 81 GLY A C 1
ATOM 619 O O . GLY A 1 81 ? 7.798 -2.148 3.060 1.00 95.44 81 GLY A O 1
ATOM 620 N N . SER A 1 82 ? 7.632 -3.253 1.113 1.00 94.50 82 SER A N 1
ATOM 621 C CA . SER A 1 82 ? 9.062 -3.317 0.838 1.00 94.50 82 SER A CA 1
ATOM 622 C C . SER A 1 82 ? 9.478 -2.306 -0.234 1.00 94.50 82 SER A C 1
ATOM 624 O O . SER A 1 82 ? 8.663 -1.786 -0.996 1.00 94.50 82 SER A O 1
ATOM 626 N N . TYR A 1 83 ? 10.766 -1.974 -0.290 1.00 93.62 83 TYR A N 1
ATOM 627 C CA . TYR A 1 83 ? 11.318 -1.129 -1.349 1.00 93.62 83 TYR A CA 1
ATOM 628 C C . TYR A 1 83 ? 12.768 -1.492 -1.664 1.00 93.62 83 TYR A C 1
ATOM 630 O O . TYR A 1 83 ? 13.494 -1.986 -0.810 1.00 93.62 83 TYR A O 1
ATOM 638 N N . GLY A 1 84 ? 13.218 -1.209 -2.889 1.00 90.00 84 GLY A N 1
ATOM 639 C CA . GLY A 1 84 ? 14.626 -1.390 -3.270 1.00 90.00 84 GLY A CA 1
ATOM 640 C C . GLY A 1 84 ? 15.481 -0.136 -3.071 1.00 90.00 84 GLY A C 1
ATOM 641 O O . GLY A 1 84 ? 16.575 -0.205 -2.514 1.00 90.00 84 GLY A O 1
ATOM 642 N N . TRP A 1 85 ? 14.963 1.013 -3.516 1.00 87.31 85 TRP A N 1
ATOM 643 C CA . TRP A 1 85 ? 15.735 2.250 -3.683 1.00 87.31 85 TRP A CA 1
ATOM 644 C C . TRP A 1 85 ? 15.331 3.343 -2.678 1.00 87.31 85 TRP A C 1
ATOM 646 O O . TRP A 1 85 ? 15.795 3.308 -1.546 1.00 87.31 85 TRP A O 1
ATOM 656 N N . SER A 1 86 ? 14.470 4.304 -3.049 1.00 88.94 86 SER A N 1
ATOM 657 C CA . SER A 1 86 ? 14.201 5.488 -2.206 1.00 88.94 86 SER A CA 1
ATOM 658 C C . SER A 1 86 ? 13.250 5.246 -1.026 1.00 88.94 86 SER A C 1
ATOM 660 O O . SER A 1 86 ? 13.399 5.874 0.019 1.00 88.94 86 SER A O 1
ATOM 662 N N . GLY A 1 87 ? 12.263 4.353 -1.171 1.00 88.50 87 GLY A N 1
ATOM 663 C CA . GLY A 1 87 ? 11.324 4.006 -0.092 1.00 88.50 87 GLY A CA 1
ATOM 664 C C . GLY A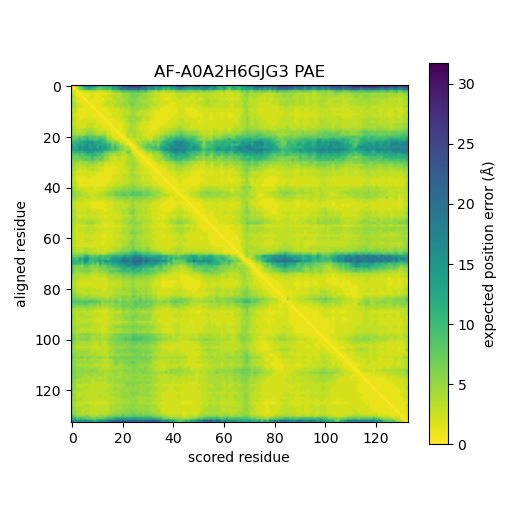 1 87 ? 10.354 5.124 0.315 1.00 88.50 87 GLY A C 1
ATOM 665 O O . GLY A 1 87 ? 9.780 5.083 1.404 1.00 88.50 87 GLY A O 1
ATOM 666 N N . GLU A 1 88 ? 10.166 6.138 -0.529 1.00 89.75 88 GLU A N 1
ATOM 667 C CA . GLU A 1 88 ? 9.322 7.313 -0.242 1.00 89.75 88 GLU A CA 1
ATOM 668 C C . GLU A 1 88 ? 7.819 7.031 -0.374 1.00 89.75 88 GLU A C 1
ATOM 670 O O 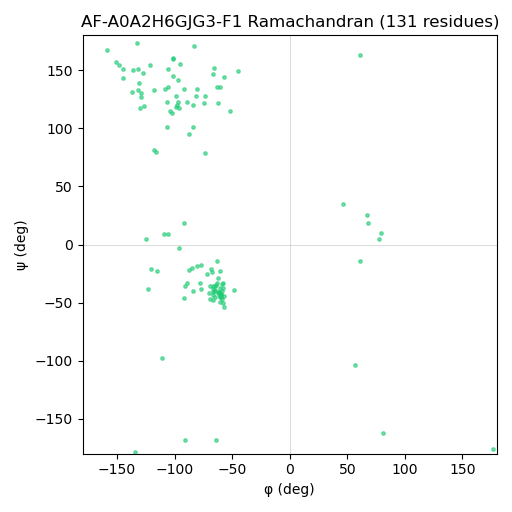. GLU A 1 88 ? 6.990 7.777 0.148 1.00 89.75 88 GLU A O 1
ATOM 675 N N . ALA A 1 89 ? 7.466 5.942 -1.057 1.00 90.88 89 ALA A N 1
ATOM 676 C CA . ALA A 1 89 ? 6.098 5.652 -1.457 1.00 90.88 89 ALA A CA 1
ATOM 677 C C . ALA A 1 89 ? 5.144 5.472 -0.265 1.00 90.88 89 ALA A C 1
ATOM 679 O O . ALA A 1 89 ? 4.042 6.008 -0.303 1.00 90.88 89 ALA A O 1
ATOM 680 N N . VAL A 1 90 ? 5.566 4.799 0.815 1.00 93.94 90 VAL A N 1
ATOM 681 C CA . VAL A 1 90 ? 4.729 4.613 2.018 1.00 93.94 90 VAL A CA 1
ATOM 682 C C . VAL A 1 90 ? 4.286 5.966 2.576 1.00 93.94 90 VAL A C 1
ATOM 684 O O . VAL A 1 90 ? 3.089 6.224 2.678 1.00 93.94 90 VAL A O 1
ATOM 687 N N . LYS A 1 91 ? 5.239 6.870 2.831 1.00 92.62 91 LYS A N 1
ATOM 688 C CA . LYS A 1 91 ? 4.962 8.206 3.373 1.00 92.62 91 LYS A CA 1
ATOM 689 C C . LYS A 1 91 ? 4.054 9.027 2.454 1.00 92.62 91 LYS A C 1
ATOM 691 O O . LYS A 1 91 ? 3.096 9.637 2.923 1.00 92.62 91 LYS A O 1
ATOM 696 N N . LEU A 1 92 ? 4.326 9.023 1.148 1.00 91.25 92 LEU A N 1
ATOM 697 C CA . LEU A 1 92 ? 3.511 9.758 0.179 1.00 91.25 92 LEU A CA 1
ATOM 698 C C . LEU A 1 92 ? 2.061 9.261 0.184 1.00 91.25 92 LEU A C 1
ATOM 700 O O . LEU A 1 92 ? 1.122 10.056 0.170 1.00 91.25 92 LEU A O 1
ATOM 704 N N . VAL A 1 93 ? 1.868 7.944 0.229 1.00 91.25 93 VAL A N 1
ATOM 705 C CA . VAL A 1 93 ? 0.535 7.341 0.254 1.00 91.25 93 VAL A CA 1
ATOM 706 C C . VAL A 1 93 ? -0.183 7.679 1.559 1.00 91.25 93 VAL A C 1
ATOM 708 O O . VAL A 1 93 ? -1.353 8.050 1.520 1.00 91.25 93 VAL A O 1
ATOM 711 N N . GLU A 1 94 ? 0.499 7.653 2.705 1.00 92.62 94 GLU A N 1
ATOM 712 C CA . GLU A 1 94 ? -0.086 8.089 3.978 1.00 92.62 94 GLU A CA 1
ATOM 713 C C . GLU A 1 94 ? -0.558 9.542 3.954 1.00 92.62 94 GLU A C 1
ATOM 715 O O . GLU A 1 94 ? -1.669 9.835 4.396 1.00 92.62 94 GLU A O 1
ATOM 720 N N . GLU A 1 95 ? 0.266 10.461 3.448 1.00 91.44 95 GLU A N 1
ATOM 721 C CA . GLU A 1 95 ? -0.086 11.880 3.328 1.00 91.44 95 GLU A CA 1
ATOM 722 C C . GLU A 1 95 ? -1.337 12.067 2.465 1.00 91.44 95 GLU A C 1
ATOM 724 O O . GLU A 1 95 ? -2.239 12.837 2.812 1.00 91.44 95 GLU A O 1
ATOM 729 N N . ARG A 1 96 ? -1.449 11.298 1.381 1.00 87.44 96 ARG A N 1
ATOM 730 C CA . ARG A 1 96 ? -2.624 11.327 0.511 1.00 87.44 96 ARG A CA 1
ATOM 731 C C . ARG A 1 96 ? -3.864 10.713 1.171 1.00 87.44 96 ARG A C 1
ATOM 733 O O . ARG A 1 96 ? -4.941 11.301 1.071 1.00 87.44 96 ARG A O 1
ATOM 740 N N . LEU A 1 97 ? -3.734 9.591 1.888 1.00 88.00 97 LEU A N 1
ATOM 741 C CA . LEU A 1 97 ? -4.833 8.985 2.657 1.00 88.00 97 LEU A CA 1
ATOM 742 C C . LEU A 1 97 ? -5.347 9.943 3.746 1.00 88.00 97 LEU A C 1
ATOM 744 O O . LEU A 1 97 ? -6.560 10.101 3.914 1.00 88.00 97 LEU A O 1
ATOM 748 N N . LYS A 1 98 ? -4.439 10.652 4.431 1.00 89.31 98 LYS A N 1
ATOM 749 C CA . LYS A 1 98 ? -4.785 11.729 5.374 1.00 89.31 98 LYS A CA 1
ATOM 750 C C . LYS A 1 98 ? -5.554 12.854 4.671 1.00 89.31 98 LYS A C 1
ATOM 752 O O . LYS A 1 98 ? -6.569 13.312 5.194 1.00 89.31 98 LYS A O 1
ATOM 757 N N . GLY A 1 99 ? -5.128 13.252 3.468 1.00 86.94 99 GLY A N 1
ATOM 758 C CA . GLY A 1 99 ? -5.798 14.269 2.645 1.00 86.94 99 GLY A CA 1
ATOM 759 C C . GLY A 1 99 ? -7.256 13.940 2.301 1.00 86.94 99 GLY A C 1
ATOM 760 O O . GLY A 1 99 ? -8.101 14.834 2.282 1.00 86.94 99 GLY A O 1
ATOM 761 N N . ILE A 1 100 ? -7.586 12.657 2.125 1.00 84.50 100 ILE A N 1
ATOM 762 C CA . ILE A 1 100 ? -8.967 12.179 1.915 1.00 84.50 100 ILE A CA 1
ATOM 763 C C . ILE A 1 100 ? -9.684 11.778 3.218 1.00 84.50 100 ILE A C 1
ATOM 765 O O . ILE A 1 100 ? -10.716 11.109 3.185 1.00 84.50 100 ILE A O 1
ATOM 769 N N . LYS A 1 101 ? -9.182 12.247 4.370 1.00 85.25 101 LYS A N 1
ATOM 770 C CA . LYS A 1 101 ? -9.766 12.095 5.717 1.00 85.25 101 LYS A CA 1
ATOM 771 C C . LYS A 1 101 ? -9.792 10.664 6.266 1.00 85.25 101 LYS A C 1
ATOM 773 O O . LYS A 1 101 ? -10.612 10.359 7.133 1.00 85.25 101 LYS A O 1
ATOM 778 N N . ILE A 1 102 ? -8.892 9.793 5.812 1.00 88.38 102 ILE A N 1
ATOM 779 C CA . ILE A 1 102 ? -8.668 8.494 6.458 1.00 88.38 102 ILE A CA 1
ATOM 780 C C . ILE A 1 102 ? -7.756 8.701 7.670 1.00 88.38 102 ILE A C 1
ATOM 782 O O . ILE A 1 102 ? -6.739 9.392 7.590 1.00 88.38 102 ILE A O 1
ATOM 786 N N . LYS A 1 103 ? -8.116 8.103 8.812 1.00 91.56 103 LYS A N 1
ATOM 787 C CA . LYS A 1 103 ? -7.295 8.162 10.028 1.00 91.56 103 LYS A CA 1
ATOM 788 C C . LYS A 1 103 ? -6.086 7.241 9.864 1.00 91.56 103 LYS A C 1
ATOM 790 O O . LYS A 1 103 ? -6.265 6.042 9.688 1.00 91.56 103 LYS A O 1
ATOM 795 N N . ILE A 1 104 ? -4.880 7.787 9.982 1.00 93.88 104 ILE A N 1
ATOM 796 C CA . ILE A 1 104 ? -3.630 7.019 10.026 1.00 93.88 104 ILE A CA 1
ATOM 797 C C . ILE A 1 104 ? -3.117 7.055 11.473 1.00 93.88 104 ILE A C 1
ATOM 799 O O . ILE A 1 104 ? -2.634 8.104 11.903 1.00 93.88 104 ILE A O 1
ATOM 803 N N . PRO A 1 105 ? -3.317 5.986 12.266 1.00 94.25 105 PRO A N 1
ATOM 804 C CA . PRO A 1 105 ? -3.054 6.007 13.704 1.00 94.25 105 PRO A CA 1
ATOM 805 C C . PRO A 1 105 ? -1.578 5.817 14.070 1.00 94.25 105 PRO A C 1
ATOM 807 O O . PRO A 1 105 ? -1.187 6.135 15.188 1.00 94.25 105 PRO A O 1
ATOM 810 N N . ALA A 1 106 ? -0.774 5.296 13.148 1.00 94.69 106 ALA A N 1
ATOM 811 C CA . ALA A 1 106 ? 0.645 5.035 13.322 1.00 94.69 106 ALA A CA 1
ATOM 812 C C . ALA A 1 106 ? 1.368 5.297 12.001 1.00 94.69 106 ALA A C 1
ATOM 814 O O . ALA A 1 106 ? 0.760 5.153 10.942 1.00 94.69 106 ALA A O 1
ATOM 815 N N . GLU A 1 107 ? 2.640 5.683 12.082 1.00 94.62 107 GLU A N 1
ATOM 816 C CA . GLU A 1 107 ? 3.508 5.793 10.910 1.00 94.62 107 GLU A CA 1
ATOM 817 C C . GLU A 1 107 ? 3.695 4.419 10.259 1.00 94.62 107 GLU A C 1
ATOM 819 O O . GLU A 1 107 ? 3.888 3.409 10.940 1.00 94.62 107 GLU A O 1
ATOM 824 N N . GLY A 1 108 ? 3.604 4.395 8.936 1.00 93.00 108 GLY A N 1
ATOM 825 C CA . GLY A 1 108 ? 3.707 3.206 8.118 1.00 93.00 108 GLY A CA 1
ATOM 826 C C . GLY A 1 108 ? 5.091 2.574 8.167 1.00 93.00 108 GLY A C 1
ATOM 827 O O . GLY A 1 108 ? 6.111 3.235 8.360 1.00 93.00 108 GLY A O 1
ATOM 828 N N . PHE A 1 109 ? 5.124 1.263 7.954 1.00 94.69 109 PHE A N 1
ATOM 829 C CA . PHE A 1 109 ? 6.356 0.487 8.002 1.00 94.69 109 PHE A CA 1
ATOM 830 C C . PHE A 1 109 ? 6.937 0.275 6.600 1.00 94.69 109 PHE A C 1
ATOM 832 O O . PHE A 1 109 ? 6.207 0.014 5.642 1.00 94.69 109 PHE A O 1
ATOM 839 N N . ARG A 1 110 ? 8.265 0.334 6.473 1.00 94.81 110 ARG A N 1
ATOM 840 C CA . ARG A 1 110 ? 8.961 -0.000 5.229 1.00 94.81 110 ARG A CA 1
ATOM 841 C C . ARG A 1 110 ? 10.198 -0.849 5.493 1.00 94.81 110 ARG A C 1
ATOM 843 O O . ARG A 1 110 ? 11.030 -0.466 6.308 1.00 94.81 110 ARG A O 1
ATOM 850 N N . ALA A 1 111 ? 10.340 -1.946 4.756 1.00 95.19 111 ALA A N 1
ATOM 851 C CA . ALA A 1 111 ? 11.546 -2.773 4.759 1.00 95.19 111 ALA A CA 1
ATOM 852 C C . ALA A 1 111 ? 12.346 -2.548 3.471 1.00 95.19 111 ALA A C 1
ATOM 854 O O . ALA A 1 111 ? 11.774 -2.538 2.379 1.00 95.19 111 ALA A O 1
ATOM 855 N N . GLN A 1 112 ? 13.665 -2.391 3.575 1.00 94.88 112 GLN A N 1
ATOM 856 C CA . GLN A 1 112 ? 14.514 -2.343 2.388 1.00 94.88 112 GLN A CA 1
ATOM 857 C C . GLN A 1 112 ? 14.854 -3.766 1.937 1.00 94.88 112 GLN A C 1
ATOM 859 O O . GLN A 1 112 ? 15.496 -4.513 2.668 1.00 94.88 112 GLN A O 1
ATOM 864 N N . LEU A 1 113 ? 14.466 -4.119 0.711 1.00 92.69 113 LEU A N 1
ATOM 865 C CA . LEU A 1 113 ? 14.646 -5.444 0.117 1.00 92.69 113 LEU A CA 1
ATOM 866 C C . LEU A 1 113 ? 14.006 -6.551 0.973 1.00 92.69 113 LEU A C 1
ATOM 868 O O . LEU A 1 113 ? 12.789 -6.716 0.954 1.00 92.69 113 LEU A O 1
ATOM 872 N N . PHE A 1 114 ? 14.823 -7.312 1.699 1.00 93.50 114 PHE A N 1
ATOM 873 C CA . PHE A 1 114 ? 14.399 -8.455 2.498 1.00 93.50 114 PHE A CA 1
ATOM 874 C C . PHE A 1 114 ? 14.215 -8.031 3.961 1.00 93.50 114 PHE A C 1
ATOM 876 O O . PHE A 1 114 ? 15.178 -7.553 4.562 1.00 93.50 114 PHE A O 1
ATOM 883 N N . PRO A 1 115 ? 13.023 -8.225 4.554 1.00 94.50 115 PRO A N 1
ATOM 884 C CA . PRO A 1 115 ? 12.802 -7.930 5.965 1.00 94.50 115 PRO A CA 1
ATOM 885 C C . PRO A 1 115 ? 13.708 -8.765 6.878 1.00 94.50 115 PRO A C 1
ATOM 887 O O . PRO A 1 115 ? 13.835 -9.978 6.708 1.00 94.50 115 PRO A O 1
ATOM 890 N N . THR A 1 116 ? 14.301 -8.114 7.873 1.00 96.75 116 THR A N 1
ATOM 891 C CA . THR A 1 116 ? 14.986 -8.756 9.002 1.00 96.75 116 THR A CA 1
ATOM 892 C C . THR A 1 116 ? 13.996 -9.168 10.098 1.00 96.75 116 THR A C 1
ATOM 894 O O . THR A 1 116 ? 12.844 -8.746 10.105 1.00 96.75 116 THR A O 1
ATOM 897 N N . GLU A 1 117 ? 14.436 -9.934 11.099 1.00 97.00 117 GLU A N 1
ATOM 898 C CA . GLU A 1 117 ? 13.585 -10.233 12.266 1.00 97.00 117 GLU A CA 1
ATOM 899 C C . GLU A 1 117 ? 13.130 -8.967 13.015 1.00 97.00 117 GLU A C 1
ATOM 901 O O . GLU A 1 117 ? 11.997 -8.903 13.490 1.00 97.00 117 GLU A O 1
ATOM 906 N N . ALA A 1 118 ? 13.975 -7.930 13.068 1.00 96.12 118 ALA A N 1
ATOM 907 C CA . ALA A 1 118 ? 13.607 -6.640 13.651 1.00 96.12 118 ALA A CA 1
ATOM 908 C C . ALA A 1 118 ? 12.512 -5.934 12.828 1.00 96.12 118 ALA A C 1
ATOM 910 O O . ALA A 1 118 ? 11.586 -5.356 13.390 1.00 96.12 118 ALA A O 1
ATOM 911 N N . ASP A 1 119 ? 12.571 -6.032 11.498 1.00 95.94 119 ASP A N 1
ATOM 912 C CA . ASP A 1 119 ? 11.536 -5.515 10.595 1.00 95.94 119 ASP A CA 1
ATOM 913 C C . ASP A 1 119 ? 10.199 -6.237 10.771 1.00 95.94 119 ASP A C 1
ATOM 915 O O . ASP A 1 119 ? 9.134 -5.614 10.752 1.00 95.94 119 ASP A O 1
ATOM 919 N N . LEU A 1 120 ? 10.245 -7.554 10.977 1.00 95.38 120 LEU A N 1
ATOM 920 C CA . LEU A 1 120 ? 9.056 -8.349 11.266 1.00 95.38 120 LEU A CA 1
ATOM 921 C C . LEU A 1 120 ? 8.448 -7.978 12.622 1.00 95.38 120 LEU A C 1
ATOM 923 O O . LEU A 1 120 ? 7.224 -7.950 12.742 1.00 95.38 120 LEU A O 1
ATOM 927 N N . GLU A 1 121 ? 9.266 -7.645 13.621 1.00 96.81 121 GLU A N 1
ATOM 928 C CA . GLU A 1 121 ? 8.763 -7.137 14.899 1.00 96.81 121 GLU A CA 1
ATOM 929 C C . GLU A 1 121 ? 8.107 -5.760 14.746 1.00 96.81 121 GLU A C 1
ATOM 931 O O . GLU A 1 121 ? 6.975 -5.566 15.188 1.00 96.81 121 GLU A O 1
ATOM 936 N N . ASN A 1 122 ? 8.726 -4.850 13.990 1.00 95.19 122 ASN A N 1
ATOM 937 C CA . ASN A 1 122 ? 8.123 -3.556 13.655 1.00 95.19 122 ASN A CA 1
ATOM 938 C C . ASN A 1 122 ? 6.776 -3.714 12.919 1.00 95.19 122 ASN A C 1
ATOM 940 O O . ASN A 1 122 ? 5.830 -2.968 13.184 1.00 95.19 122 ASN A O 1
ATOM 944 N N . CYS A 1 123 ? 6.648 -4.712 12.034 1.00 94.69 123 CYS A N 1
ATOM 945 C CA . CYS A 1 123 ? 5.369 -5.064 11.407 1.00 94.69 123 CYS A CA 1
ATOM 946 C C . CYS A 1 123 ? 4.308 -5.493 12.437 1.00 94.69 123 CYS A C 1
ATOM 948 O O . CYS A 1 123 ? 3.146 -5.089 12.323 1.00 94.69 123 CYS A O 1
ATOM 950 N N . ARG A 1 124 ? 4.679 -6.303 13.441 1.00 95.62 124 ARG A N 1
ATOM 951 C CA . ARG A 1 124 ? 3.760 -6.734 14.514 1.00 95.62 124 ARG A CA 1
ATOM 952 C C . ARG A 1 124 ? 3.309 -5.550 15.360 1.00 95.62 124 ARG A C 1
ATOM 954 O O . ARG A 1 124 ? 2.110 -5.401 15.601 1.00 95.62 124 ARG A O 1
ATOM 961 N N . GLU A 1 125 ? 4.237 -4.676 15.741 1.00 96.44 125 GLU A N 1
ATOM 962 C CA . GLU A 1 125 ? 3.924 -3.455 16.483 1.00 96.44 125 GLU A CA 1
ATOM 963 C C . GLU A 1 125 ? 2.986 -2.523 15.710 1.00 96.44 125 GLU A C 1
ATOM 965 O O . GLU A 1 125 ? 2.061 -1.954 16.291 1.00 96.44 125 GLU A O 1
ATOM 970 N N . LEU A 1 126 ? 3.196 -2.364 14.398 1.00 96.44 126 LEU A N 1
ATOM 971 C CA . LEU A 1 126 ? 2.309 -1.570 13.547 1.00 96.44 126 LEU A CA 1
ATOM 972 C C . LEU A 1 126 ? 0.880 -2.128 13.569 1.00 96.44 126 LEU A C 1
ATOM 974 O O . LEU A 1 126 ? -0.081 -1.367 13.696 1.00 96.44 126 LEU A O 1
ATOM 978 N N . GLY A 1 127 ? 0.741 -3.454 13.487 1.00 94.88 127 GLY A N 1
ATOM 979 C CA . GLY A 1 127 ? -0.545 -4.138 13.607 1.00 94.88 127 GLY A CA 1
ATOM 980 C C . GLY A 1 127 ? -1.224 -3.891 14.958 1.00 94.88 127 GLY A C 1
ATOM 981 O O . GLY A 1 127 ? -2.412 -3.568 14.990 1.00 94.88 127 GLY A O 1
ATOM 982 N N . ALA A 1 128 ? -0.477 -3.968 16.064 1.00 95.00 128 ALA A N 1
ATOM 983 C CA . ALA A 1 128 ? -0.995 -3.663 17.399 1.00 95.00 128 ALA A CA 1
ATOM 984 C C . ALA A 1 128 ? -1.500 -2.211 17.495 1.00 95.00 128 ALA A C 1
ATOM 986 O O . ALA A 1 128 ? -2.657 -1.977 17.853 1.00 95.00 128 ALA A O 1
ATOM 987 N N . LYS A 1 129 ? -0.690 -1.243 17.045 1.00 95.12 129 LYS A N 1
ATOM 988 C CA . LYS A 1 129 ? -1.052 0.187 17.021 1.00 95.12 129 LYS A CA 1
ATOM 989 C C . LYS A 1 129 ? -2.278 0.460 16.147 1.00 95.12 129 LYS A C 1
ATOM 991 O O . LYS A 1 129 ? -3.119 1.285 16.504 1.00 95.12 129 LYS A O 1
ATOM 996 N N . LEU A 1 130 ? -2.418 -0.240 15.016 1.00 94.19 130 LEU A N 1
ATOM 997 C CA . LEU A 1 130 ? -3.607 -0.135 14.172 1.00 94.19 130 LEU A CA 1
ATOM 998 C C . LEU A 1 130 ? -4.862 -0.546 14.939 1.00 94.19 130 LEU A C 1
ATOM 1000 O O . LEU A 1 130 ? -5.872 0.135 14.807 1.00 94.19 130 LEU A O 1
ATOM 1004 N N . VAL A 1 131 ? -4.827 -1.625 15.722 1.00 91.06 131 VAL A N 1
ATOM 1005 C CA . VAL A 1 131 ? -6.006 -2.151 16.430 1.00 91.06 131 VAL A CA 1
ATOM 1006 C C . VAL A 1 131 ? -6.352 -1.320 17.668 1.00 91.06 131 VAL A C 1
ATOM 1008 O O . VAL A 1 131 ? -7.532 -1.054 17.895 1.00 91.06 131 VAL A O 1
ATOM 1011 N N . GLU A 1 132 ? -5.359 -0.835 18.411 1.00 87.25 132 GLU A N 1
ATOM 1012 C CA . GLU A 1 132 ? -5.559 -0.087 19.665 1.00 87.25 132 GLU A CA 1
ATOM 1013 C C . GLU A 1 132 ? -6.128 1.334 19.478 1.00 87.25 132 GLU A C 1
ATOM 1015 O O . GLU A 1 132 ? -6.773 1.861 20.384 1.00 87.25 132 GLU A O 1
ATOM 1020 N N . ALA A 1 133 ? -5.909 1.953 18.312 1.00 72.12 133 ALA A N 1
ATOM 1021 C CA . ALA A 1 133 ? -6.141 3.389 18.090 1.00 72.12 133 ALA A CA 1
ATOM 1022 C C . ALA A 1 133 ? -7.576 3.875 17.795 1.00 72.12 133 ALA A C 1
ATOM 1024 O O . ALA A 1 133 ? -8.491 3.078 17.503 1.00 72.12 133 ALA A O 1
#

Foldseek 3Di:
DEWDDPDVQKIWLWDFDQPPQQDPNPDGDPRGDIQTWMWGADPQEIEIEGFYDPVCVVSSLVRVVVCCVPRQVNHAYAYEYEDAPDQCGRVVVVVSCVVSVHHHQDRHAYHHPDDDPVSVV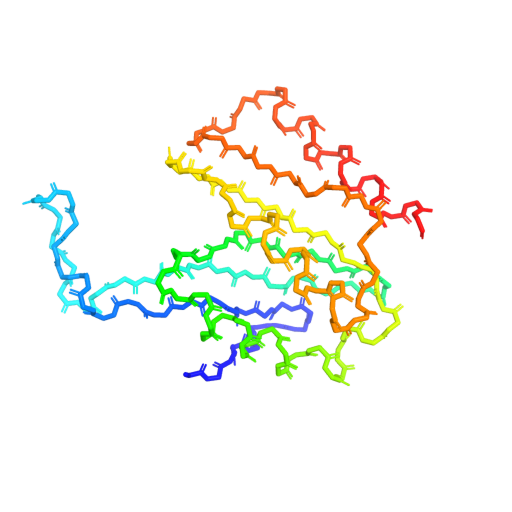VVVVSVVSRVVD

Nearest PDB structures (foldseek):
  1e5d-assembly1_B  TM=7.650E-01  e=2.609E-05  Megalodesulfovibrio gigas
  6h0d-assembly1_A  TM=8.217E-01  e=1.256E-03  Synechocystis sp. PCC 6803 substr. Kazusa
  3hly-assembly3_C  TM=7.276E-01  e=4.567E-03  Synechococcus elongatus PCC 6301
  3hly-assembly2_B  TM=7.368E-01  e=1.283E-02  Synechococcus elongatus PCC 6301
  3fni-assembly1_A  TM=7.175E-01  e=4.102E-02  Nostoc sp. PCC 7120 = FACHB-418

Secondary structure (DSSP, 8-state):
---EEEETTEEE--EEESS--EETTTEE-TT-EEE--EEEE-SSEEEEE----GGGHHHHHHHHHHHHTTTSTT-EEEEEEEESS---HHHHHHHHHHHTT-B--SPPEEEESSPPHHHHHHHHHHHHHHHH-

Solvent-accessible surface area (backbone atoms only — not comparable to full-atom values): 7536 Å² total; per-residue (Å²): 132,81,58,44,81,76,48,96,46,34,31,42,38,44,43,78,36,64,81,52,38,63,47,93,90,75,43,79,25,97,78,24,49,65,33,67,18,36,41,41,49,58,96,53,41,33,41,34,40,40,60,53,61,78,94,46,48,66,66,32,48,52,31,51,52,73,45,39,81,75,74,40,67,93,25,36,37,44,38,34,37,64,30,84,77,86,65,57,51,49,60,54,49,50,56,51,42,45,73,73,70,34,43,62,73,53,83,55,51,75,31,67,62,71,70,49,75,68,50,53,48,53,53,51,52,48,54,50,44,57,70,76,99

Mean predicted aligned error: 4.4 Å

Radius of gyration: 15.1 Å; Cα contacts (8 Å, |Δi|>4): 228; chains: 1; bounding box: 36×26×43 Å